Protein AF-A0A920PP48-F1 (afdb_monomer)

Foldseek 3Di:
DDDDDDDDDDDDDDDDDDDDDDDDDDDDDDDDDDDDDDDDDPPDDPPQVPPDDPVPDDPQLSCQQRPDFEEEEEEPCFLPRRDYNPVGYDYAYEYQDALVRCCVVCVVCVVVSVRTDGGPYNADLQDLVSLLVVLVVPHPDYHQPVNLVPDPDSPSNVVSPVVSVVPPD

Structure (mmCIF, N/CA/C/O backbone):
data_AF-A0A920PP48-F1
#
_entry.id   AF-A0A920PP48-F1
#
loop_
_atom_site.group_PDB
_atom_site.id
_atom_site.type_symbol
_atom_site.label_atom_id
_atom_site.label_alt_id
_atom_site.label_comp_id
_atom_site.label_asym_id
_atom_site.label_entity_id
_atom_site.label_seq_id
_atom_site.pdbx_PDB_ins_code
_atom_site.Cartn_x
_atom_site.Cartn_y
_atom_site.Cartn_z
_atom_site.occupancy
_atom_site.B_iso_or_equiv
_atom_site.auth_seq_id
_atom_site.auth_comp_id
_atom_site.auth_asym_id
_atom_site.auth_atom_id
_atom_site.pdbx_PDB_model_num
ATOM 1 N N . MET A 1 1 ? 19.507 49.312 -11.225 1.00 36.16 1 MET A N 1
ATOM 2 C CA . MET A 1 1 ? 20.653 50.125 -10.772 1.00 36.16 1 MET A CA 1
ATOM 3 C C . MET A 1 1 ? 20.218 50.927 -9.558 1.00 36.16 1 MET A C 1
ATOM 5 O O . MET A 1 1 ? 19.275 51.691 -9.667 1.00 36.16 1 MET A O 1
ATOM 9 N N . SER A 1 2 ? 20.889 50.659 -8.438 1.00 32.75 2 SER A N 1
ATOM 10 C CA . SER A 1 2 ? 21.098 51.504 -7.253 1.00 32.75 2 SER A CA 1
ATOM 11 C C . SER A 1 2 ? 19.892 52.064 -6.488 1.00 32.75 2 SER A C 1
ATOM 13 O O . SER A 1 2 ? 19.292 53.076 -6.833 1.00 32.75 2 SER A O 1
ATOM 15 N N . SER A 1 3 ? 19.645 51.399 -5.362 1.00 34.62 3 SER A N 1
ATOM 16 C CA . SER A 1 3 ? 18.905 51.818 -4.175 1.00 34.62 3 SER A CA 1
ATOM 17 C C . SER A 1 3 ? 19.575 52.988 -3.440 1.00 34.62 3 SER A C 1
ATOM 19 O O . SER A 1 3 ? 20.796 53.009 -3.268 1.00 34.62 3 SER A O 1
ATOM 21 N N . ASN A 1 4 ? 18.745 53.927 -2.977 1.00 34.81 4 ASN A N 1
ATOM 22 C CA . ASN A 1 4 ? 19.130 55.090 -2.185 1.00 34.81 4 ASN A CA 1
ATOM 23 C C . ASN A 1 4 ? 19.473 54.729 -0.735 1.00 34.81 4 ASN A C 1
ATOM 25 O O . ASN A 1 4 ? 18.798 53.942 -0.077 1.00 34.81 4 ASN A O 1
ATOM 29 N N . CYS A 1 5 ? 20.538 55.376 -0.276 1.00 28.94 5 CYS A N 1
ATOM 30 C CA . CYS A 1 5 ? 21.119 55.346 1.052 1.00 28.94 5 CYS A CA 1
ATOM 31 C C . CYS A 1 5 ? 20.445 56.407 1.932 1.00 28.94 5 CYS A C 1
ATOM 33 O O . CYS A 1 5 ? 20.374 57.567 1.522 1.00 28.94 5 CYS A O 1
ATOM 35 N N . GLN A 1 6 ? 20.016 56.052 3.147 1.00 34.12 6 GLN A N 1
ATOM 36 C CA . GLN A 1 6 ? 1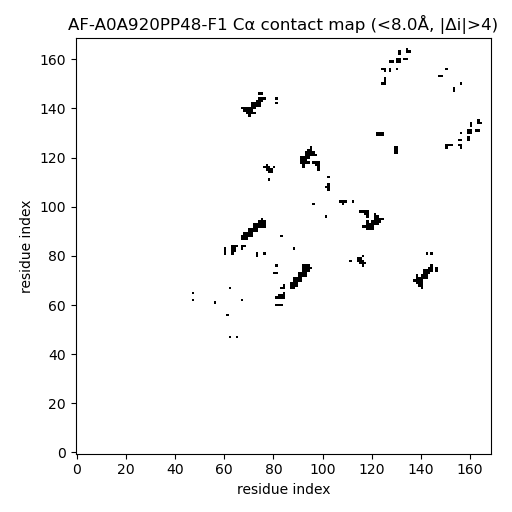9.894 57.047 4.211 1.00 34.12 6 GLN A CA 1
ATOM 37 C C . GLN A 1 6 ? 20.155 56.443 5.594 1.00 34.12 6 GLN A C 1
ATOM 39 O O . GLN A 1 6 ? 19.492 55.515 6.051 1.00 34.12 6 GLN A O 1
ATOM 44 N N . THR A 1 7 ? 21.194 56.996 6.208 1.00 30.75 7 THR A N 1
ATOM 45 C CA . THR A 1 7 ? 21.817 56.674 7.489 1.00 30.75 7 THR A CA 1
ATOM 46 C C . THR A 1 7 ? 21.093 57.367 8.639 1.00 30.75 7 THR A C 1
ATOM 48 O O . THR A 1 7 ? 20.876 58.573 8.552 1.00 30.75 7 THR A O 1
ATOM 51 N N . ILE A 1 8 ? 20.857 56.670 9.756 1.00 33.41 8 ILE A N 1
ATOM 52 C CA . ILE A 1 8 ? 20.802 57.285 11.094 1.00 33.41 8 ILE A CA 1
ATOM 53 C C . ILE A 1 8 ? 21.536 56.363 12.083 1.00 33.41 8 ILE A C 1
ATOM 55 O O . ILE A 1 8 ? 21.175 55.203 12.256 1.00 33.41 8 ILE A O 1
ATOM 59 N N . LEU A 1 9 ? 22.599 56.899 12.691 1.00 32.81 9 LEU A N 1
ATOM 60 C CA . LEU A 1 9 ? 23.356 56.323 13.810 1.00 32.81 9 LEU A CA 1
ATOM 61 C C . LEU A 1 9 ? 22.575 56.495 15.128 1.00 32.81 9 LEU A C 1
ATOM 63 O O . LEU A 1 9 ? 21.792 57.437 15.255 1.00 32.81 9 LEU A O 1
ATOM 67 N N . PRO A 1 10 ? 22.902 55.704 16.163 1.00 37.56 10 PRO A N 1
ATOM 68 C CA . PRO A 1 10 ? 23.557 56.371 17.281 1.00 37.56 10 PRO A CA 1
ATOM 69 C C . PRO A 1 10 ? 24.803 55.646 17.803 1.00 37.56 10 PRO A C 1
ATOM 71 O O . PRO A 1 10 ? 25.132 54.511 17.476 1.00 37.56 10 PRO A O 1
ATOM 74 N N . THR A 1 11 ? 25.526 56.440 18.572 1.00 34.84 11 THR A N 1
ATOM 75 C CA . THR A 1 11 ? 26.927 56.404 18.972 1.00 34.84 11 THR A CA 1
ATOM 76 C C . THR A 1 11 ? 27.228 55.574 20.221 1.00 34.84 11 THR A C 1
ATOM 78 O O . THR A 1 11 ? 26.460 55.612 21.175 1.00 34.84 11 THR A O 1
ATOM 81 N N . GLY A 1 12 ? 28.451 55.026 20.259 1.00 29.97 12 GLY A N 1
ATOM 82 C CA . GLY A 1 12 ? 29.232 54.726 21.474 1.00 29.97 12 GLY A CA 1
ATOM 83 C C . GLY A 1 12 ? 29.001 53.331 22.067 1.00 29.97 12 GLY A C 1
ATOM 84 O O . GLY A 1 12 ? 27.890 52.833 22.065 1.00 29.97 12 GLY A O 1
ATOM 85 N N . SER A 1 13 ? 29.980 52.612 22.612 1.00 32.25 13 SER A N 1
ATOM 86 C CA . SER A 1 13 ? 31.415 52.839 22.800 1.00 32.25 13 SER A CA 1
ATOM 87 C C . SER A 1 13 ? 32.040 51.519 23.284 1.00 32.25 13 SER A C 1
ATOM 89 O O . SER A 1 13 ? 31.447 50.841 24.115 1.00 32.25 13 SER A O 1
ATOM 91 N N . THR A 1 14 ? 33.247 51.211 22.799 1.00 36.38 14 THR A N 1
ATOM 92 C CA . THR A 1 14 ? 34.323 50.438 23.464 1.00 36.38 14 THR A CA 1
ATOM 93 C C . THR A 1 14 ? 33.991 49.090 24.126 1.00 36.38 14 THR A C 1
ATOM 95 O O . THR A 1 14 ? 33.473 49.035 25.236 1.00 36.38 14 THR A O 1
ATOM 98 N N . GLY A 1 15 ? 34.473 47.994 23.531 1.00 31.59 15 GLY A N 1
ATOM 99 C CA . GLY A 1 15 ? 34.574 46.698 24.206 1.00 31.59 15 GLY A CA 1
ATOM 100 C C . GLY A 1 15 ? 35.380 45.693 23.387 1.00 31.59 15 GLY A C 1
ATOM 101 O O . GLY A 1 15 ? 34.970 45.274 22.314 1.00 31.59 15 GLY A O 1
ATOM 102 N N . THR A 1 16 ? 36.566 45.351 23.873 1.00 32.88 16 THR A N 1
ATOM 103 C CA . THR A 1 16 ? 37.573 44.488 23.243 1.00 32.88 16 THR A CA 1
ATOM 104 C C . THR A 1 16 ? 37.088 43.062 22.958 1.00 32.88 16 THR A C 1
ATOM 106 O O . THR A 1 16 ? 36.571 42.388 23.845 1.00 32.88 16 THR A O 1
ATOM 109 N N . HIS A 1 17 ? 37.370 42.568 21.749 1.00 33.03 17 HIS A N 1
ATOM 110 C CA . HIS A 1 17 ? 37.244 41.165 21.346 1.00 33.03 17 HIS A CA 1
ATOM 111 C C . HIS A 1 17 ? 38.059 40.226 22.260 1.00 33.03 17 HIS A C 1
ATOM 113 O O . HIS A 1 17 ? 39.289 40.280 22.272 1.00 33.03 17 HIS A O 1
ATOM 119 N N . ARG A 1 18 ? 37.391 39.286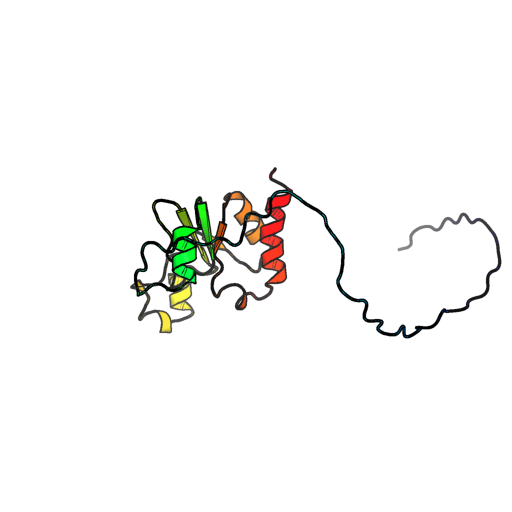 22.938 1.00 31.23 18 ARG A N 1
ATOM 120 C CA . ARG A 1 18 ? 37.971 37.991 23.335 1.00 31.23 18 ARG A CA 1
ATOM 121 C C . ARG A 1 18 ? 36.948 36.886 23.078 1.00 31.23 18 ARG A C 1
ATOM 123 O O . ARG A 1 18 ? 35.832 36.937 23.578 1.00 31.23 18 ARG A O 1
ATOM 130 N N . ARG A 1 19 ? 37.338 35.903 22.263 1.00 34.12 19 ARG A N 1
ATOM 131 C CA . ARG A 1 19 ? 36.620 34.633 22.074 1.00 34.12 19 ARG A CA 1
ATOM 132 C C . ARG A 1 19 ? 36.690 33.827 23.380 1.00 34.12 19 ARG A C 1
ATOM 134 O O . ARG A 1 19 ? 37.788 33.770 23.937 1.00 34.12 19 ARG A O 1
ATOM 141 N N . PRO A 1 20 ? 35.630 33.138 23.832 1.00 34.09 20 PRO A N 1
ATOM 142 C CA . PRO A 1 20 ? 35.793 32.040 24.767 1.00 34.09 20 PRO A CA 1
ATOM 143 C C . PRO A 1 20 ? 35.970 30.729 24.003 1.00 34.09 20 PRO A C 1
ATOM 145 O O . PRO A 1 20 ? 35.273 30.434 23.032 1.00 34.09 20 PRO A O 1
ATOM 148 N N . ALA A 1 21 ? 36.976 29.994 24.455 1.00 31.47 21 ALA A N 1
ATOM 149 C CA . ALA A 1 21 ? 37.384 28.694 23.984 1.00 31.47 21 ALA A CA 1
ATOM 150 C C . ALA A 1 21 ? 36.416 27.592 24.434 1.00 31.47 21 ALA A C 1
ATOM 152 O O . ALA A 1 21 ? 35.734 27.704 25.449 1.00 31.47 21 ALA A O 1
ATOM 153 N N . CYS A 1 22 ? 36.430 26.520 23.651 1.00 28.72 22 CYS A N 1
ATOM 154 C CA . CYS A 1 22 ? 35.870 25.216 23.954 1.00 28.72 22 CYS A CA 1
ATOM 155 C C . CYS A 1 22 ? 36.514 24.657 25.235 1.00 28.72 22 CYS A C 1
ATOM 157 O O . CYS A 1 22 ? 37.739 24.537 25.297 1.00 28.72 22 CYS A O 1
ATOM 159 N N . THR A 1 23 ? 35.706 24.307 26.235 1.00 33.72 23 THR A N 1
ATOM 160 C CA . THR A 1 23 ? 36.153 23.565 27.419 1.00 33.72 23 THR A CA 1
ATOM 161 C C . THR A 1 23 ? 35.410 22.241 27.503 1.00 33.72 23 THR A C 1
ATOM 163 O O . THR A 1 23 ? 34.191 22.185 27.632 1.00 33.72 23 THR A O 1
ATOM 166 N N . SER A 1 24 ? 36.200 21.173 27.429 1.00 36.16 24 SER A N 1
ATOM 167 C CA . SER A 1 24 ? 35.864 19.801 27.785 1.00 36.16 24 SER A CA 1
ATOM 168 C C . SER A 1 24 ? 35.331 19.725 29.220 1.00 36.16 24 SER A C 1
ATOM 170 O O . SER A 1 24 ? 36.046 20.084 30.157 1.00 36.16 24 SER A O 1
ATOM 172 N N . GLY A 1 25 ? 34.099 19.242 29.383 1.00 29.23 25 GLY A N 1
ATOM 173 C CA . GLY A 1 25 ? 33.476 18.943 30.671 1.00 29.23 25 GLY A CA 1
ATOM 174 C C . GLY A 1 25 ? 33.267 17.440 30.819 1.00 29.23 25 GLY A C 1
ATOM 175 O O . GLY A 1 25 ? 32.715 16.797 29.931 1.00 29.23 25 GLY A O 1
ATOM 176 N N . LEU A 1 26 ? 33.787 16.906 31.917 1.00 31.38 26 LEU A N 1
ATOM 177 C CA . LEU A 1 26 ? 33.872 15.497 32.281 1.00 31.38 26 LEU A CA 1
ATOM 178 C C . LEU A 1 26 ? 32.495 14.866 32.532 1.00 31.38 26 LEU A C 1
ATOM 180 O O . LEU A 1 26 ? 31.548 15.525 32.951 1.00 31.38 26 LEU A O 1
ATOM 184 N N . ILE A 1 27 ? 32.430 13.561 32.282 1.00 31.50 27 ILE A N 1
ATOM 185 C CA . ILE A 1 27 ? 31.286 12.687 32.529 1.00 31.50 27 ILE A CA 1
ATOM 186 C C . ILE A 1 27 ? 31.237 12.405 34.037 1.00 31.50 27 ILE A C 1
ATOM 188 O O . ILE A 1 27 ? 32.109 11.708 34.550 1.00 31.50 27 ILE A O 1
ATOM 192 N N . GLU A 1 28 ? 30.226 12.918 34.739 1.00 31.27 28 GLU A N 1
ATOM 193 C CA . GLU A 1 28 ? 29.871 12.450 36.082 1.00 31.27 28 GLU A CA 1
ATOM 194 C C . GLU A 1 28 ? 28.604 11.594 36.012 1.00 31.27 28 GLU A C 1
ATOM 196 O O . GLU A 1 28 ? 27.526 12.028 35.606 1.00 31.27 28 GLU A O 1
ATOM 201 N N . THR A 1 29 ? 28.771 10.330 36.387 1.00 36.12 29 THR A N 1
ATOM 202 C CA . THR A 1 29 ? 27.716 9.338 36.562 1.00 36.12 29 THR A CA 1
ATOM 203 C C . THR A 1 29 ? 26.990 9.598 37.879 1.00 36.12 29 THR A C 1
ATOM 205 O O . THR A 1 29 ? 27.543 9.311 38.942 1.00 36.12 29 THR A O 1
ATOM 208 N N . THR A 1 30 ? 25.746 10.074 37.824 1.00 31.19 30 THR A N 1
ATOM 209 C CA . THR A 1 30 ? 24.902 10.193 39.021 1.00 31.19 30 THR A CA 1
ATOM 210 C C . THR A 1 30 ? 23.758 9.190 38.975 1.00 31.19 30 THR A C 1
ATOM 212 O O . THR A 1 30 ? 22.961 9.136 38.041 1.00 31.19 30 THR A O 1
ATOM 215 N N . SER A 1 31 ? 23.755 8.371 40.022 1.00 28.36 31 SER A N 1
ATOM 216 C CA . SER A 1 31 ? 22.854 7.277 40.359 1.00 28.36 31 SER A CA 1
ATOM 217 C C . SER A 1 31 ? 21.365 7.623 40.222 1.00 28.36 31 SER A C 1
ATOM 219 O O . SER A 1 31 ? 20.885 8.629 40.743 1.00 28.36 31 SER A O 1
ATOM 221 N N . LEU A 1 32 ? 20.635 6.729 39.552 1.00 40.06 32 LEU A N 1
ATOM 222 C CA . LEU A 1 32 ? 19.181 6.715 39.411 1.00 40.06 32 LEU A CA 1
ATOM 223 C C . LEU A 1 32 ? 18.512 6.396 40.751 1.00 40.06 32 LEU A C 1
ATOM 225 O O . LEU A 1 32 ? 18.316 5.221 41.026 1.00 40.06 32 LEU A O 1
ATOM 229 N N . HIS A 1 33 ? 18.115 7.384 41.553 1.00 32.84 33 HIS A N 1
ATOM 230 C CA . HIS A 1 33 ? 17.055 7.227 42.562 1.00 32.84 33 HIS A CA 1
ATOM 231 C C . HIS A 1 33 ? 16.273 8.546 42.701 1.00 32.84 33 HIS A C 1
ATOM 233 O O . HIS A 1 33 ? 16.858 9.599 42.931 1.00 32.84 33 HIS A O 1
ATOM 239 N N . ASN A 1 34 ? 14.942 8.439 42.630 1.00 35.19 34 ASN A N 1
ATOM 240 C CA . ASN A 1 34 ? 13.919 9.454 42.928 1.00 35.19 34 ASN A CA 1
ATOM 241 C C . ASN A 1 34 ? 13.611 10.531 41.877 1.00 35.19 34 ASN A C 1
ATOM 243 O O . ASN A 1 34 ? 13.893 11.708 42.070 1.00 35.19 34 ASN A O 1
ATOM 247 N N . LEU A 1 35 ? 12.795 10.153 40.891 1.00 34.91 35 LEU A N 1
ATOM 248 C CA . LEU A 1 35 ? 11.667 10.994 40.484 1.00 34.91 35 LEU A CA 1
ATOM 249 C C . LEU A 1 35 ? 10.391 10.157 40.592 1.00 34.91 35 LEU A C 1
ATOM 251 O O . LEU A 1 35 ? 10.114 9.281 39.778 1.00 34.91 35 LEU A O 1
ATOM 255 N N . ARG A 1 36 ? 9.650 10.393 41.677 1.00 33.72 36 ARG A N 1
ATOM 256 C CA . ARG A 1 36 ? 8.300 9.880 41.886 1.00 33.72 36 ARG A CA 1
ATOM 257 C C . ARG A 1 36 ? 7.344 10.964 41.399 1.00 33.72 36 ARG A C 1
ATOM 259 O O . ARG A 1 36 ? 7.223 12.009 42.033 1.00 33.72 36 ARG A O 1
ATOM 266 N N . SER A 1 37 ? 6.676 10.701 40.286 1.00 35.50 37 SER A N 1
ATOM 267 C CA . SER A 1 37 ? 5.510 11.450 39.822 1.00 35.50 37 SER A CA 1
ATOM 268 C C . SER A 1 37 ? 4.488 10.420 39.349 1.00 35.50 37 SER A C 1
ATOM 270 O O . SER A 1 37 ? 4.779 9.602 38.484 1.00 35.50 37 SER A O 1
ATOM 272 N N . THR A 1 38 ? 3.317 10.416 39.967 1.00 35.22 38 THR A N 1
ATOM 273 C CA . THR A 1 38 ? 2.123 9.652 39.570 1.00 35.22 38 THR A CA 1
ATOM 274 C C . THR A 1 38 ? 0.944 10.627 39.558 1.00 35.22 38 THR A C 1
ATOM 276 O O . THR A 1 38 ? 1.030 11.599 40.317 1.00 35.22 38 THR A O 1
ATOM 279 N N . PRO A 1 39 ? -0.201 10.333 38.915 1.00 48.84 39 PRO A N 1
ATOM 280 C CA . PRO A 1 39 ? -0.504 9.304 37.909 1.00 48.84 39 PRO A CA 1
ATOM 281 C C . PRO A 1 39 ? -1.249 9.885 36.676 1.00 48.84 39 PRO A C 1
ATOM 283 O O . PRO A 1 39 ? -1.547 11.071 36.630 1.00 48.84 39 PRO A O 1
ATOM 286 N N . ASP A 1 40 ? -1.550 9.007 35.715 1.00 34.50 40 ASP A N 1
ATOM 287 C CA . ASP A 1 40 ? -2.637 9.066 34.716 1.00 34.50 40 ASP A CA 1
ATOM 288 C C . ASP A 1 40 ? -2.218 9.102 33.236 1.00 34.50 40 ASP A C 1
ATOM 290 O O . ASP A 1 40 ? -1.679 10.071 32.708 1.00 34.50 40 ASP A O 1
ATOM 294 N N . SER A 1 41 ? -2.601 8.010 32.556 1.00 41.16 41 SER A N 1
ATOM 295 C CA . SER A 1 41 ? -2.797 7.842 31.106 1.00 41.16 41 SER A CA 1
ATOM 296 C C . SER A 1 41 ? -1.596 7.566 30.188 1.00 41.16 41 SER A C 1
ATOM 298 O O . SER A 1 41 ? -1.550 8.030 29.058 1.00 41.16 41 SER A O 1
ATOM 300 N N . CYS A 1 42 ? -0.700 6.660 30.584 1.00 30.53 42 CYS A N 1
ATOM 301 C CA . CYS A 1 42 ? -0.127 5.734 29.596 1.00 30.53 42 CYS A CA 1
ATOM 302 C C . CYS A 1 42 ? -0.883 4.411 29.735 1.00 30.53 42 CYS A C 1
ATOM 304 O O . CYS A 1 42 ? -0.622 3.693 30.707 1.00 30.53 42 CYS A O 1
ATOM 306 N N . PRO A 1 43 ? -1.835 4.063 28.848 1.00 40.19 43 PRO A N 1
ATOM 307 C CA . PRO A 1 43 ? -2.392 2.728 28.873 1.00 40.19 43 PRO A CA 1
ATOM 308 C C . PRO A 1 43 ? -1.262 1.778 28.478 1.00 40.19 43 PRO A C 1
ATOM 310 O O . PRO A 1 43 ? -0.788 1.749 27.348 1.00 40.19 43 PRO A O 1
ATOM 313 N N . HIS A 1 44 ? -0.754 1.116 29.510 1.00 41.03 44 HIS A N 1
ATOM 314 C CA . HIS A 1 44 ? -0.174 -0.211 29.535 1.00 41.03 44 HIS A CA 1
ATOM 315 C C . HIS A 1 44 ? 0.045 -0.857 28.168 1.00 41.03 44 HIS A C 1
ATOM 317 O O . HIS A 1 44 ? -0.917 -1.118 27.454 1.00 41.03 44 HIS A O 1
ATOM 323 N N . LEU A 1 45 ? 1.314 -1.194 27.901 1.00 43.91 45 LEU A N 1
ATOM 324 C CA . LEU A 1 45 ? 1.762 -2.367 27.149 1.00 43.91 45 LEU A CA 1
ATOM 325 C C . LEU A 1 45 ? 0.570 -3.210 26.671 1.00 43.91 45 LEU A C 1
ATOM 327 O O . LEU A 1 45 ? 0.052 -4.025 27.440 1.00 43.91 45 LEU A O 1
ATOM 331 N N . PHE A 1 46 ? 0.091 -2.931 25.455 1.00 44.31 46 PHE A N 1
ATOM 332 C CA . PHE A 1 46 ? -1.058 -3.608 24.868 1.00 44.31 46 PHE A CA 1
ATOM 333 C C . PHE A 1 46 ? -0.735 -5.104 24.852 1.00 44.31 46 PHE A C 1
ATOM 335 O O . PHE A 1 46 ? 0.004 -5.596 24.000 1.00 44.31 46 PHE A O 1
ATOM 342 N N . LYS A 1 47 ? -1.253 -5.849 25.832 1.00 42.81 47 LYS A N 1
ATOM 343 C CA . LYS A 1 47 ? -1.404 -7.291 25.695 1.00 42.81 47 LYS A CA 1
ATOM 344 C C . LYS A 1 47 ? -2.514 -7.448 24.680 1.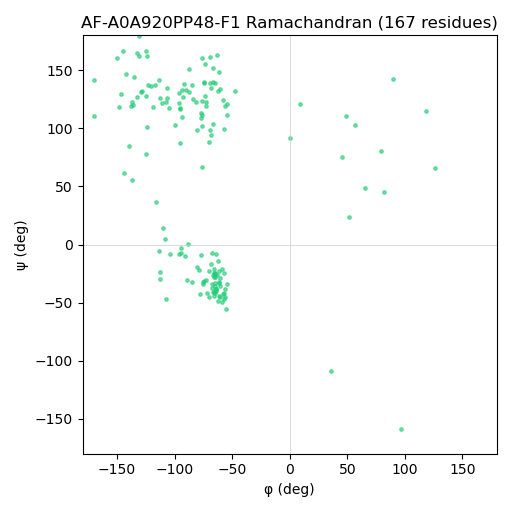00 42.81 47 LYS A C 1
ATOM 346 O O . LYS A 1 47 ? -3.675 -7.486 25.066 1.00 42.81 47 LYS A O 1
ATOM 351 N N . VAL A 1 48 ? -2.152 -7.472 23.400 1.00 48.47 48 VAL A N 1
ATOM 352 C CA . VAL A 1 48 ? -3.053 -7.947 22.355 1.00 48.47 48 VAL A CA 1
ATOM 353 C C . VAL A 1 48 ? -3.469 -9.345 22.808 1.00 48.47 48 VAL A C 1
ATOM 355 O O . VAL A 1 48 ? -2.597 -10.211 22.946 1.00 48.47 48 VAL A O 1
ATOM 358 N N . PRO A 1 49 ? -4.740 -9.567 23.184 1.00 42.56 49 PRO A N 1
ATOM 359 C CA . PRO A 1 49 ? -5.191 -10.897 23.522 1.00 42.56 49 PRO A CA 1
ATOM 360 C C . PRO A 1 49 ? -5.180 -11.664 22.206 1.00 42.56 49 PRO A C 1
ATOM 362 O O . PRO A 1 49 ? -6.076 -11.518 21.383 1.00 42.56 49 PRO A O 1
ATOM 365 N N . ILE A 1 50 ? -4.116 -12.431 21.973 1.00 49.91 50 ILE A N 1
ATOM 366 C CA . ILE A 1 50 ? -3.993 -13.289 20.795 1.00 49.91 50 ILE A CA 1
ATOM 367 C C . ILE A 1 50 ? -4.881 -14.515 21.045 1.00 49.91 50 ILE A C 1
ATOM 369 O O . ILE A 1 50 ? -4.411 -15.616 21.315 1.00 49.91 50 ILE A O 1
ATOM 373 N N . THR A 1 51 ? -6.194 -14.303 21.097 1.00 46.84 51 THR A N 1
ATOM 374 C CA . THR A 1 51 ? -7.192 -15.364 21.234 1.00 46.84 51 THR A CA 1
ATOM 375 C C . THR A 1 51 ? -7.671 -15.719 19.837 1.00 46.84 51 THR A C 1
ATOM 377 O O . THR A 1 51 ? -8.626 -15.132 19.339 1.00 46.84 51 THR A O 1
ATOM 380 N N . GLY A 1 52 ? -6.953 -16.644 19.201 1.00 49.34 52 GLY A N 1
ATOM 381 C CA . GLY A 1 52 ? -7.191 -17.065 17.819 1.00 49.34 52 GLY A CA 1
ATOM 382 C C . GLY A 1 52 ? -5.918 -16.953 16.993 1.00 49.34 52 GLY A C 1
ATOM 383 O O . GLY A 1 52 ? -5.815 -16.095 16.128 1.00 49.34 52 GLY A O 1
ATOM 384 N N . TYR A 1 53 ? -4.917 -17.771 17.324 1.00 47.81 53 TYR A N 1
ATOM 385 C CA . TYR A 1 53 ? -3.717 -17.910 16.506 1.00 47.81 53 TYR A CA 1
ATOM 386 C C . TYR A 1 53 ? -4.088 -18.765 15.294 1.00 47.81 53 TYR A C 1
ATOM 388 O O . TYR A 1 53 ? -4.231 -19.981 15.428 1.00 47.81 53 TYR A O 1
ATOM 396 N N . ASP A 1 54 ? -4.296 -18.131 14.145 1.00 54.53 54 ASP A N 1
ATOM 397 C CA . ASP A 1 54 ? -4.105 -18.830 12.881 1.00 54.53 54 ASP A CA 1
ATOM 398 C C . ASP A 1 54 ? -2.590 -18.981 12.708 1.00 54.53 54 ASP A C 1
ATOM 400 O O . ASP A 1 54 ? -1.860 -17.987 12.763 1.00 54.53 54 ASP A O 1
ATOM 404 N N . SER A 1 55 ? -2.094 -20.217 12.623 1.00 61.66 55 SER A N 1
ATOM 405 C CA . SER A 1 55 ? -0.655 -20.522 12.696 1.00 61.66 55 SER A CA 1
ATOM 406 C C . SER A 1 55 ? 0.170 -19.949 11.550 1.00 61.66 55 SER A C 1
ATOM 408 O O . SER A 1 55 ? 1.400 -19.998 11.593 1.00 61.66 55 SER A O 1
ATOM 410 N N . ASP A 1 56 ? -0.514 -19.403 10.554 1.00 74.81 56 ASP A N 1
ATOM 411 C CA . ASP A 1 56 ? 0.050 -19.020 9.274 1.00 74.81 56 ASP A CA 1
ATOM 412 C C . ASP A 1 56 ? 0.247 -17.498 9.159 1.00 74.81 56 ASP A C 1
ATOM 414 O O . ASP A 1 56 ? 0.897 -17.036 8.223 1.00 74.81 56 ASP A O 1
ATOM 418 N N . LEU A 1 57 ? -0.249 -16.712 10.126 1.00 81.69 57 LEU A N 1
ATOM 419 C CA . LEU A 1 57 ? -0.111 -15.255 10.134 1.00 81.69 57 LEU A CA 1
ATOM 420 C C . LEU A 1 57 ? 1.132 -14.787 10.897 1.00 81.69 57 LEU A C 1
ATOM 422 O O . LEU A 1 57 ? 1.451 -15.222 12.007 1.00 81.69 57 LEU A O 1
ATOM 426 N N . THR A 1 58 ? 1.814 -13.803 10.324 1.00 89.81 58 THR A N 1
ATOM 427 C CA . THR A 1 58 ? 2.903 -13.086 10.982 1.00 89.81 58 THR A CA 1
ATOM 428 C C . THR A 1 58 ? 2.377 -12.206 12.121 1.00 89.81 58 THR A C 1
ATOM 430 O O . THR A 1 58 ? 1.206 -11.815 12.172 1.00 89.81 58 THR A O 1
ATOM 433 N N . LEU A 1 59 ? 3.273 -11.808 13.033 1.00 91.25 59 LEU A N 1
ATOM 434 C CA . LEU A 1 59 ? 2.946 -10.837 14.085 1.00 91.25 59 LEU A CA 1
ATOM 435 C C . LEU A 1 59 ? 2.407 -9.522 13.496 1.00 91.25 59 LEU A C 1
ATOM 437 O O . LEU A 1 59 ? 1.488 -8.932 14.054 1.00 91.25 59 LEU A O 1
ATOM 441 N N . LYS A 1 60 ? 2.965 -9.081 12.362 1.00 91.94 60 LYS A N 1
ATOM 442 C CA . LYS A 1 60 ? 2.537 -7.863 11.665 1.00 91.94 60 LYS A CA 1
ATOM 443 C C . LYS A 1 60 ? 1.085 -7.972 11.201 1.00 91.94 60 LYS A C 1
ATOM 445 O O . LYS A 1 60 ? 0.303 -7.068 11.460 1.00 91.94 60 LYS A O 1
ATOM 450 N N . GLU A 1 61 ? 0.728 -9.073 10.551 1.00 93.56 61 GLU A N 1
ATOM 451 C CA . GLU A 1 61 ? -0.632 -9.306 10.047 1.00 93.56 61 GLU A CA 1
ATOM 452 C C . GLU A 1 61 ? -1.629 -9.465 11.192 1.00 93.56 61 GLU A C 1
ATOM 454 O O . GLU A 1 61 ? -2.702 -8.873 11.165 1.00 93.56 61 GLU A O 1
ATOM 459 N N . THR A 1 62 ? -1.235 -10.174 12.253 1.00 93.50 62 THR A N 1
ATOM 460 C CA . THR A 1 62 ? -2.050 -10.300 13.468 1.00 93.50 62 THR A CA 1
ATOM 461 C C . THR A 1 62 ? -2.373 -8.923 14.052 1.00 93.50 62 THR A C 1
ATOM 463 O O . THR A 1 62 ? -3.529 -8.640 14.359 1.00 93.50 62 THR A O 1
ATOM 466 N N . LEU A 1 63 ? -1.367 -8.048 14.167 1.00 93.81 63 LEU A N 1
ATOM 467 C CA . LEU A 1 63 ? -1.552 -6.680 14.653 1.00 93.81 63 LEU A CA 1
ATOM 468 C C . LEU A 1 63 ? -2.423 -5.850 13.711 1.00 93.81 63 LEU A C 1
ATOM 470 O O . LEU A 1 63 ? -3.286 -5.120 14.188 1.00 93.81 63 LEU A O 1
ATOM 474 N N . ALA A 1 64 ? -2.223 -5.968 12.400 1.00 94.12 64 ALA A N 1
ATOM 475 C CA . ALA A 1 64 ? -3.024 -5.258 11.411 1.00 94.12 64 ALA A CA 1
ATOM 476 C C . ALA A 1 64 ? -4.512 -5.615 11.541 1.00 94.12 64 ALA A C 1
ATOM 478 O O . ALA A 1 64 ? -5.352 -4.733 11.685 1.00 94.12 64 ALA A O 1
ATOM 479 N N . ILE A 1 65 ? -4.820 -6.912 11.602 1.00 94.75 65 ILE A N 1
ATOM 480 C CA . ILE A 1 65 ? -6.183 -7.438 11.745 1.00 94.75 65 ILE A CA 1
ATOM 481 C C . ILE A 1 65 ? -6.817 -7.027 13.081 1.00 94.75 65 ILE A C 1
ATOM 483 O O . ILE A 1 65 ? -8.019 -6.759 13.137 1.00 94.75 65 ILE A O 1
ATOM 487 N N . SER A 1 66 ? -6.043 -6.996 14.172 1.00 93.81 66 SER A N 1
ATOM 488 C CA . SER A 1 66 ? -6.593 -6.710 15.501 1.00 93.81 66 SER A CA 1
ATOM 489 C C . SER A 1 66 ? -6.710 -5.222 15.825 1.00 93.81 66 SER A C 1
ATOM 491 O O . SER A 1 66 ? -7.602 -4.857 16.592 1.00 93.81 66 SER A O 1
ATOM 493 N N . CYS A 1 67 ? -5.798 -4.396 15.304 1.00 94.62 67 CYS A N 1
ATOM 494 C CA . CYS A 1 67 ? -5.594 -3.021 15.763 1.00 94.62 67 CYS A CA 1
ATOM 495 C C . CYS A 1 67 ? -5.976 -1.945 14.743 1.00 94.62 67 CYS A C 1
ATOM 497 O O . CYS A 1 67 ? -6.191 -0.812 15.163 1.00 94.62 67 CYS A O 1
ATOM 499 N N . LEU A 1 68 ? -6.001 -2.245 13.440 1.00 96.38 68 LEU A N 1
ATOM 500 C CA . LEU A 1 68 ? -6.393 -1.256 12.435 1.00 96.38 68 LEU A CA 1
ATOM 501 C C . LEU A 1 68 ? -7.916 -1.221 12.316 1.00 96.38 68 LEU A C 1
ATOM 503 O O . LEU A 1 68 ? -8.557 -2.249 12.096 1.00 96.38 68 LEU A O 1
ATOM 507 N N . GLU A 1 69 ? -8.480 -0.029 12.473 1.00 96.75 69 GLU A N 1
ATOM 508 C CA . GLU A 1 69 ? -9.916 0.240 12.421 1.00 96.75 69 GLU A CA 1
ATOM 509 C C . GLU A 1 69 ? -10.135 1.588 11.717 1.00 96.75 69 GLU A C 1
ATOM 511 O O . GLU A 1 69 ? -9.305 2.489 11.846 1.00 96.75 69 GLU A O 1
ATOM 516 N N . GLY A 1 70 ? -11.236 1.722 10.974 1.00 96.19 70 GLY A N 1
ATOM 517 C CA . GLY A 1 70 ? -11.578 2.937 10.227 1.00 96.19 70 GLY A CA 1
ATOM 518 C C . GLY A 1 70 ? -11.183 2.912 8.746 1.00 96.19 70 GLY A C 1
ATOM 519 O O . GLY A 1 70 ? -11.031 1.853 8.132 1.00 96.19 70 GLY A O 1
ATOM 520 N N . HIS A 1 71 ? -11.057 4.093 8.150 1.00 95.56 71 HIS A N 1
ATOM 521 C CA . HIS A 1 71 ? -10.711 4.287 6.746 1.00 95.56 71 HIS A CA 1
ATOM 522 C C . HIS A 1 71 ? -9.207 4.517 6.594 1.00 95.56 71 HIS A C 1
ATOM 524 O O . HIS A 1 71 ? -8.668 5.492 7.107 1.00 95.56 71 HIS A O 1
ATOM 530 N N . GLY A 1 72 ? -8.511 3.628 5.891 1.00 95.75 72 GLY A N 1
ATOM 531 C CA . GLY A 1 72 ? -7.065 3.712 5.725 1.00 95.75 72 GLY A CA 1
ATOM 532 C C . GLY A 1 72 ? -6.613 3.708 4.277 1.00 95.75 72 GLY A C 1
ATOM 533 O O . GLY A 1 72 ? -7.356 3.349 3.364 1.00 95.75 72 GLY A O 1
ATOM 534 N N . VAL A 1 73 ? -5.347 4.066 4.089 1.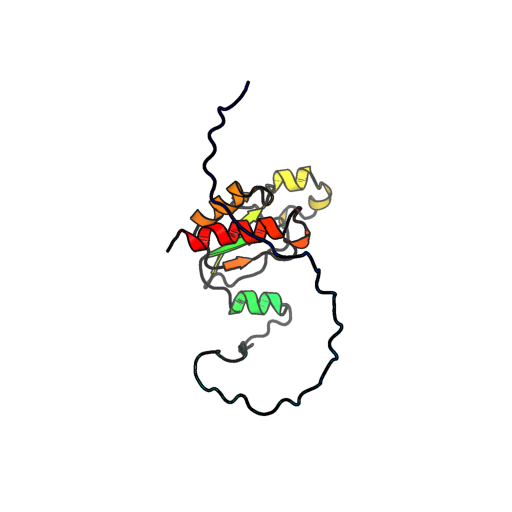00 95.69 73 VAL A N 1
ATOM 535 C CA . VAL A 1 73 ? -4.651 3.956 2.805 1.00 95.69 73 VAL A CA 1
ATOM 536 C C . VAL A 1 73 ? -3.432 3.053 2.942 1.00 95.69 73 VAL A C 1
ATOM 538 O O . VAL A 1 73 ? -2.676 3.162 3.911 1.00 95.69 73 VAL A O 1
ATOM 541 N N . GLU A 1 74 ? -3.229 2.163 1.974 1.00 96.69 74 GLU A N 1
ATOM 542 C CA . GLU A 1 74 ? -1.988 1.402 1.831 1.00 96.69 74 GLU A CA 1
ATOM 543 C C . GLU A 1 74 ? -1.188 1.915 0.631 1.00 96.69 74 GLU A C 1
ATOM 545 O O . GLU A 1 74 ? -1.678 1.944 -0.500 1.00 96.69 74 GLU A O 1
ATOM 550 N N . PHE A 1 75 ? 0.055 2.324 0.897 1.00 95.62 75 PHE A N 1
ATOM 551 C CA . PHE A 1 75 ? 0.997 2.785 -0.114 1.00 95.62 75 PHE A CA 1
ATOM 552 C C . PHE A 1 75 ? 1.870 1.642 -0.623 1.00 95.62 75 PHE A C 1
ATOM 554 O O . PHE A 1 75 ? 2.533 0.966 0.165 1.00 95.62 75 PHE A O 1
ATOM 561 N N . GLY A 1 76 ? 1.908 1.477 -1.945 1.00 94.06 76 GLY A N 1
ATOM 562 C CA . GLY A 1 76 ? 2.726 0.473 -2.625 1.00 94.06 76 GLY A CA 1
ATOM 563 C C . GLY A 1 76 ? 2.340 -0.985 -2.330 1.00 94.06 76 GLY A C 1
ATOM 564 O O . GLY A 1 76 ? 3.232 -1.772 -2.014 1.00 94.06 76 GLY A O 1
ATOM 565 N N . PRO A 1 77 ? 1.053 -1.383 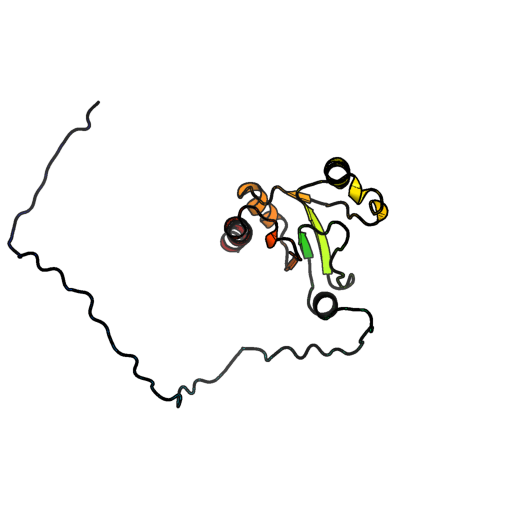-2.418 1.00 93.62 77 PRO A N 1
ATOM 566 C CA . PRO A 1 77 ? 0.628 -2.752 -2.100 1.00 93.62 77 PRO A CA 1
ATOM 567 C C . PRO A 1 77 ? 1.190 -3.810 -3.068 1.00 93.62 77 PRO A C 1
ATOM 569 O O . PRO A 1 77 ? 1.362 -4.970 -2.683 1.00 93.62 77 PRO A O 1
ATOM 572 N N . LEU A 1 78 ? 1.460 -3.421 -4.323 1.00 93.69 78 LEU A N 1
ATOM 573 C CA . LEU A 1 78 ? 1.879 -4.276 -5.438 1.00 93.69 78 LEU A CA 1
ATOM 574 C C . LEU A 1 78 ? 1.214 -5.665 -5.401 1.00 93.69 78 LEU A C 1
ATOM 576 O O . LEU A 1 78 ? 0.025 -5.780 -5.671 1.00 93.69 78 LEU A O 1
ATOM 580 N N . ASN A 1 79 ? 1.960 -6.724 -5.082 1.00 93.62 79 ASN A N 1
ATOM 581 C CA . ASN A 1 79 ? 1.482 -8.106 -5.075 1.00 93.62 79 ASN A CA 1
ATOM 582 C C . ASN A 1 79 ? 1.315 -8.700 -3.667 1.00 93.62 79 ASN A C 1
ATOM 584 O O . ASN A 1 79 ? 1.075 -9.903 -3.552 1.00 93.62 79 ASN A O 1
ATOM 588 N N . ASN A 1 80 ? 1.523 -7.909 -2.612 1.00 92.69 80 ASN A N 1
ATOM 589 C CA . ASN A 1 80 ? 1.492 -8.380 -1.229 1.00 92.69 80 ASN A CA 1
ATOM 590 C C . ASN A 1 80 ? 0.891 -7.322 -0.278 1.00 92.69 80 ASN A C 1
ATOM 592 O O . ASN A 1 80 ? 1.598 -6.853 0.624 1.00 92.69 80 ASN A O 1
ATOM 596 N N . PRO A 1 81 ? -0.387 -6.937 -0.478 1.00 95.00 81 PRO A N 1
ATOM 597 C CA . PRO A 1 81 ? -1.082 -6.010 0.412 1.00 95.00 81 PRO A CA 1
ATOM 598 C C . PRO A 1 81 ? -1.184 -6.585 1.828 1.00 95.00 81 PRO A C 1
ATOM 600 O O . PRO A 1 81 ? -1.285 -7.802 2.015 1.00 95.00 81 PRO A O 1
ATOM 603 N N . LEU A 1 82 ? -1.176 -5.718 2.839 1.00 95.19 82 LEU A N 1
ATOM 604 C CA . LEU A 1 82 ? -1.327 -6.151 4.222 1.00 95.19 82 LEU A CA 1
ATOM 605 C C . LEU A 1 82 ? -2.782 -6.573 4.486 1.00 95.19 82 LEU A C 1
ATOM 607 O O . LEU A 1 82 ? -3.686 -5.747 4.345 1.00 95.19 82 LEU A O 1
ATOM 611 N N . PRO A 1 83 ? -3.044 -7.816 4.926 1.00 94.31 83 PRO A N 1
ATOM 612 C CA . PRO A 1 83 ? -4.388 -8.206 5.314 1.00 94.31 83 PRO A CA 1
ATOM 613 C C . PRO A 1 83 ? -4.871 -7.373 6.506 1.00 94.31 83 PRO A C 1
ATOM 615 O O . PRO A 1 83 ? -4.182 -7.234 7.520 1.00 94.31 83 PRO A O 1
ATOM 618 N N . VAL A 1 84 ? -6.090 -6.854 6.383 1.00 94.94 84 VAL A N 1
ATOM 619 C CA . VAL A 1 84 ? -6.814 -6.133 7.436 1.00 94.94 84 VAL A CA 1
ATOM 620 C C . VAL A 1 84 ? -8.162 -6.798 7.684 1.00 94.94 84 VAL A C 1
ATOM 622 O O . VAL A 1 84 ? -8.646 -7.570 6.856 1.00 94.94 84 VAL A O 1
ATOM 625 N N . ASN A 1 85 ? -8.783 -6.511 8.827 1.00 95.62 85 ASN A N 1
ATOM 626 C CA . ASN A 1 85 ? -10.120 -7.015 9.116 1.00 95.62 85 ASN A CA 1
ATOM 627 C C . ASN A 1 85 ? -11.179 -6.203 8.337 1.00 95.62 85 ASN A C 1
ATOM 629 O O . ASN A 1 85 ? -11.390 -5.037 8.678 1.00 95.62 85 ASN A O 1
ATOM 633 N N . PRO A 1 86 ? -11.891 -6.799 7.360 1.00 94.31 86 PRO A N 1
ATOM 634 C CA . PRO A 1 86 ? -12.851 -6.074 6.525 1.00 94.31 86 PRO A CA 1
ATOM 635 C C . PRO A 1 86 ? -14.102 -5.606 7.283 1.00 94.31 86 PRO A C 1
ATOM 637 O O . PRO A 1 86 ? -14.828 -4.750 6.790 1.00 94.31 86 PRO A O 1
ATOM 640 N N . GLU A 1 87 ? -14.380 -6.148 8.474 1.00 96.12 87 GLU A N 1
ATOM 641 C CA . GLU A 1 87 ? -15.491 -5.688 9.319 1.00 96.12 87 GLU A CA 1
ATOM 642 C C . GLU A 1 87 ? -15.142 -4.421 10.111 1.00 96.12 87 GLU A C 1
ATOM 644 O O . GLU A 1 87 ? -16.036 -3.732 10.601 1.00 96.12 87 GLU A O 1
ATOM 649 N N . LYS A 1 88 ? -13.846 -4.124 10.264 1.00 95.88 88 LYS A N 1
ATOM 650 C CA . LYS A 1 88 ? -13.342 -3.016 11.086 1.00 95.88 88 LYS A CA 1
ATOM 651 C C . LYS A 1 88 ? -12.685 -1.910 10.277 1.00 95.88 88 LYS A C 1
ATOM 653 O O . LYS A 1 88 ? -12.675 -0.766 10.726 1.00 95.88 88 LYS A O 1
ATOM 658 N N . ALA A 1 89 ? -12.101 -2.257 9.136 1.00 97.00 89 ALA A N 1
ATOM 659 C CA . ALA A 1 89 ? -11.297 -1.353 8.340 1.00 97.00 89 ALA A CA 1
ATOM 660 C C . ALA A 1 89 ? -11.638 -1.447 6.852 1.00 97.00 89 ALA A C 1
ATOM 662 O O . ALA A 1 89 ? -11.882 -2.527 6.315 1.00 97.00 89 ALA A O 1
ATOM 663 N N . THR A 1 90 ? -11.587 -0.301 6.182 1.00 96.31 90 THR A N 1
ATOM 664 C CA . THR A 1 90 ? -11.675 -0.180 4.721 1.00 96.31 90 THR A CA 1
ATOM 665 C C . THR A 1 90 ? -10.378 0.412 4.192 1.00 96.31 90 THR A C 1
ATOM 667 O O . THR A 1 90 ? -9.869 1.361 4.789 1.00 96.31 90 THR A O 1
ATOM 670 N N . LEU A 1 91 ? -9.861 -0.123 3.085 1.00 95.56 91 LEU A N 1
ATOM 671 C CA . LEU A 1 91 ? -8.614 0.334 2.475 1.00 95.56 91 LEU A CA 1
ATOM 672 C C . LEU A 1 91 ? -8.845 0.967 1.109 1.00 95.56 91 LEU A C 1
ATOM 674 O O . LEU A 1 91 ? -9.626 0.459 0.308 1.00 95.56 91 LEU A O 1
ATOM 678 N N . VAL A 1 92 ? -8.090 2.031 0.866 1.00 95.94 92 VAL A N 1
ATOM 679 C CA . VAL A 1 92 ? -7.793 2.582 -0.454 1.00 95.94 92 VAL A CA 1
ATOM 680 C C . VAL A 1 92 ? -6.348 2.228 -0.790 1.00 95.94 92 VAL A C 1
ATOM 682 O O . VAL A 1 92 ? -5.451 2.382 0.043 1.00 95.94 92 VAL A O 1
ATOM 685 N N . TYR A 1 93 ? -6.104 1.763 -2.007 1.00 96.88 93 TYR A N 1
ATOM 686 C CA . TYR A 1 93 ? -4.765 1.448 -2.482 1.00 96.88 93 TYR A CA 1
ATOM 687 C C . TYR A 1 93 ? -4.184 2.614 -3.268 1.00 96.88 93 TYR A C 1
ATOM 689 O O . TYR A 1 93 ? -4.815 3.148 -4.177 1.00 96.88 93 TYR A O 1
ATOM 697 N N . ALA A 1 94 ? -2.962 3.012 -2.930 1.00 95.69 94 ALA A N 1
ATOM 698 C CA . ALA A 1 94 ? -2.279 4.104 -3.602 1.00 95.69 94 ALA A CA 1
ATOM 699 C C . ALA A 1 94 ? -0.874 3.685 -4.034 1.00 95.69 94 ALA A C 1
ATOM 701 O O . ALA A 1 94 ? -0.089 3.152 -3.250 1.00 95.69 94 ALA A O 1
ATOM 702 N N . ASP A 1 95 ? -0.536 3.956 -5.289 1.00 95.31 95 ASP A N 1
ATOM 703 C CA . ASP A 1 95 ? 0.784 3.678 -5.853 1.00 95.31 95 ASP A CA 1
ATOM 704 C C . ASP A 1 95 ? 1.156 4.769 -6.867 1.00 95.31 95 ASP A C 1
ATOM 706 O O . ASP A 1 95 ? 0.327 5.571 -7.286 1.00 95.31 95 ASP A O 1
ATOM 710 N N . ARG A 1 96 ? 2.422 4.824 -7.272 1.00 94.31 96 ARG A N 1
ATOM 711 C CA . ARG A 1 96 ? 2.900 5.733 -8.316 1.00 94.31 96 ARG A CA 1
ATOM 712 C C . ARG A 1 96 ? 2.575 5.221 -9.717 1.00 94.31 96 ARG A C 1
ATOM 714 O O . ARG A 1 96 ? 2.599 6.000 -10.666 1.00 94.31 96 ARG A O 1
ATOM 721 N N . LEU A 1 97 ? 2.357 3.917 -9.859 1.00 94.75 97 LEU A N 1
ATOM 722 C CA . LEU A 1 97 ? 2.129 3.244 -11.132 1.00 94.75 97 LEU A CA 1
ATOM 723 C C . LEU A 1 97 ? 0.792 2.512 -11.099 1.00 94.75 97 LEU A C 1
ATOM 725 O O . LEU A 1 97 ? 0.511 1.813 -10.131 1.00 94.75 97 LEU A O 1
ATOM 729 N N . SER A 1 98 ? 0.025 2.604 -12.183 1.00 96.94 98 SER A N 1
ATOM 730 C CA . SER A 1 98 ? -1.049 1.639 -12.450 1.00 96.94 98 SER A CA 1
ATOM 731 C C . SER A 1 98 ? -0.473 0.237 -12.646 1.00 96.94 98 SER A C 1
ATOM 733 O O . SER A 1 98 ? 0.723 0.063 -12.929 1.00 96.94 98 SER A O 1
ATOM 735 N N . LYS A 1 99 ? -1.322 -0.787 -12.553 1.00 96.19 99 LYS A N 1
ATOM 736 C CA . LYS A 1 99 ? -0.896 -2.165 -12.818 1.00 96.19 99 LYS A CA 1
ATOM 737 C C . LYS A 1 99 ? -0.334 -2.326 -14.223 1.00 96.19 99 LYS A C 1
ATOM 739 O O . LYS A 1 99 ? 0.687 -2.992 -14.402 1.00 96.19 99 LYS A O 1
ATOM 744 N N . GLU A 1 100 ? -0.969 -1.724 -15.226 1.00 96.88 100 GLU A N 1
ATOM 745 C CA . GLU A 1 100 ? -0.494 -1.785 -16.606 1.00 96.88 100 GLU A CA 1
ATOM 746 C C . GLU A 1 100 ? 0.896 -1.160 -16.749 1.00 96.88 100 GLU A C 1
ATOM 748 O O . GLU A 1 100 ? 1.772 -1.747 -17.389 1.00 96.88 100 GLU A O 1
ATOM 753 N N . GLU A 1 101 ? 1.129 -0.001 -16.129 1.00 97.00 101 GLU A N 1
ATOM 754 C CA . GLU A 1 101 ? 2.436 0.659 -16.146 1.00 97.00 101 GLU A CA 1
ATOM 755 C C . GLU A 1 101 ? 3.499 -0.164 -15.414 1.00 97.00 101 GLU A C 1
ATOM 757 O O . GLU A 1 101 ? 4.616 -0.304 -15.918 1.00 97.00 101 GLU A O 1
ATOM 762 N N . ALA A 1 102 ? 3.157 -0.762 -14.269 1.00 95.00 102 ALA A N 1
ATOM 763 C CA . ALA A 1 102 ? 4.053 -1.649 -13.535 1.00 95.00 102 ALA A CA 1
ATOM 764 C C . ALA A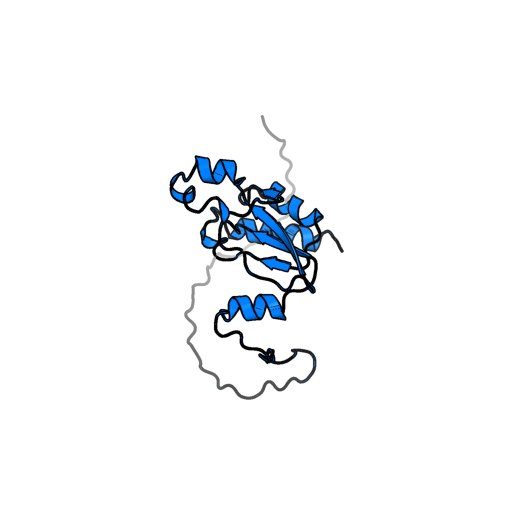 1 102 ? 4.458 -2.869 -14.381 1.00 95.00 102 ALA A C 1
ATOM 766 O O . ALA A 1 102 ? 5.642 -3.175 -14.488 1.00 95.00 102 ALA A O 1
ATOM 767 N N . LEU A 1 103 ? 3.511 -3.519 -15.064 1.00 96.25 103 LEU A N 1
ATOM 768 C CA . LEU A 1 103 ? 3.773 -4.669 -15.945 1.00 96.25 103 LEU A CA 1
ATOM 769 C C . LEU A 1 103 ? 4.518 -4.305 -17.242 1.00 96.25 103 LEU A C 1
ATOM 771 O O . LEU A 1 103 ? 5.123 -5.174 -17.888 1.00 96.25 103 LEU A O 1
ATOM 775 N N . ALA A 1 104 ? 4.441 -3.042 -17.665 1.00 96.88 104 ALA A N 1
ATOM 776 C CA . ALA A 1 104 ? 5.205 -2.517 -18.789 1.00 96.88 104 ALA A CA 1
ATOM 777 C C . ALA A 1 104 ? 6.659 -2.221 -18.395 1.00 96.88 104 ALA A C 1
ATOM 779 O O . ALA A 1 104 ? 7.571 -2.556 -19.153 1.00 96.88 104 ALA A O 1
ATOM 780 N N . LEU A 1 105 ? 6.868 -1.622 -17.218 1.00 95.75 105 LEU A N 1
ATOM 781 C CA . LEU A 1 105 ? 8.188 -1.278 -16.686 1.00 95.75 105 LEU A CA 1
ATOM 782 C C . LEU A 1 105 ? 8.949 -2.494 -16.147 1.00 95.75 105 LEU A C 1
ATOM 784 O O . LEU A 1 105 ? 10.166 -2.557 -16.310 1.00 95.75 105 LEU A O 1
ATOM 788 N N . PHE A 1 106 ? 8.233 -3.459 -15.570 1.00 94.44 106 PHE A N 1
ATOM 789 C CA . PHE A 1 106 ? 8.775 -4.679 -14.974 1.00 94.44 106 PHE A CA 1
ATOM 790 C C . PHE A 1 106 ? 8.112 -5.917 -15.604 1.00 94.44 106 PHE A C 1
ATOM 792 O O . PHE A 1 106 ? 7.191 -6.507 -15.026 1.00 94.44 106 PHE A O 1
ATOM 799 N N . PRO A 1 107 ? 8.523 -6.322 -16.822 1.00 93.94 107 PRO A N 1
ATOM 800 C CA . PRO A 1 107 ? 7.937 -7.469 -17.516 1.00 93.94 107 PRO A CA 1
ATOM 801 C C . PRO A 1 107 ? 8.003 -8.787 -16.732 1.00 93.94 107 PRO A C 1
ATOM 803 O O . PRO A 1 107 ? 7.173 -9.663 -16.958 1.00 93.94 107 PRO A O 1
ATOM 806 N N . GLU A 1 108 ? 8.955 -8.932 -15.810 1.00 94.56 108 GLU A N 1
ATOM 807 C CA . GLU A 1 108 ? 9.090 -10.065 -14.892 1.00 94.56 108 GLU A CA 1
ATOM 808 C C . GLU A 1 108 ? 7.887 -10.237 -13.951 1.00 94.56 108 GLU A C 1
ATOM 810 O O . GLU A 1 108 ? 7.618 -11.343 -13.491 1.00 94.56 108 GLU A O 1
ATOM 815 N N . LEU A 1 109 ? 7.112 -9.176 -13.707 1.00 94.06 109 LEU A N 1
ATOM 816 C CA . LEU A 1 109 ? 5.912 -9.238 -12.872 1.00 94.06 109 LEU A CA 1
ATOM 817 C C . LEU A 1 109 ? 4.713 -9.869 -13.597 1.00 94.06 109 LEU A C 1
ATOM 819 O O . LEU A 1 109 ? 3.695 -10.157 -12.967 1.00 94.06 109 LEU A O 1
ATOM 823 N N . ARG A 1 110 ? 4.806 -10.117 -14.912 1.00 93.62 110 ARG A N 1
ATOM 824 C CA . ARG A 1 110 ? 3.698 -10.675 -15.708 1.00 93.62 110 ARG A CA 1
ATOM 825 C C . ARG A 1 110 ? 3.256 -12.055 -15.235 1.00 93.62 110 ARG A C 1
ATOM 827 O O . ARG A 1 110 ? 2.063 -12.341 -15.283 1.00 93.62 110 ARG A O 1
ATOM 834 N N . ASP A 1 111 ? 4.178 -12.860 -14.715 1.00 95.25 111 ASP A N 1
ATOM 835 C CA . ASP A 1 111 ? 3.870 -14.193 -14.183 1.00 95.25 111 ASP A CA 1
ATOM 836 C C . ASP A 1 111 ? 2.985 -14.128 -12.928 1.00 95.25 111 ASP A C 1
ATOM 838 O O . ASP A 1 111 ? 2.212 -15.045 -12.650 1.00 95.25 111 ASP A O 1
ATOM 842 N N . ILE A 1 112 ? 3.048 -13.013 -12.193 1.00 94.94 112 ILE A N 1
ATOM 843 C CA . ILE A 1 112 ? 2.238 -12.752 -11.000 1.00 94.94 112 ILE A CA 1
ATOM 844 C C . ILE A 1 112 ? 1.188 -11.661 -11.229 1.00 94.94 112 ILE A C 1
ATOM 846 O O . ILE A 1 112 ? 0.595 -11.184 -10.266 1.00 94.94 112 ILE A O 1
ATOM 850 N N . ALA A 1 113 ? 0.909 -11.287 -12.483 1.00 93.81 113 ALA A N 1
ATOM 851 C CA . ALA A 1 113 ? 0.009 -10.181 -12.818 1.00 93.81 113 ALA A CA 1
ATOM 852 C C . ALA A 1 113 ? -1.376 -10.317 -12.169 1.00 93.81 113 ALA A C 1
ATOM 854 O O . ALA A 1 113 ? -1.980 -9.324 -11.780 1.00 93.81 113 ALA A O 1
ATOM 855 N N . GLN A 1 114 ? -1.880 -11.542 -12.011 1.00 93.94 114 GLN A N 1
ATOM 856 C CA . GLN A 1 114 ? -3.158 -11.808 -11.341 1.00 93.94 114 GLN A CA 1
ATOM 857 C C . GLN A 1 114 ? -3.180 -11.406 -9.856 1.00 93.94 114 GLN A C 1
ATOM 859 O O . GLN A 1 114 ? -4.244 -11.084 -9.343 1.00 93.94 114 GLN A O 1
ATOM 864 N N . ASN A 1 115 ? -2.020 -11.380 -9.197 1.00 93.50 115 ASN A N 1
ATOM 865 C CA . ASN A 1 115 ? -1.877 -11.041 -7.781 1.00 93.50 115 ASN A CA 1
ATOM 866 C C . ASN A 1 115 ? -1.515 -9.567 -7.559 1.00 93.50 115 ASN A C 1
ATOM 868 O O . ASN A 1 115 ? -1.487 -9.126 -6.417 1.00 93.50 115 ASN A O 1
ATOM 872 N N . ILE A 1 116 ? -1.213 -8.816 -8.625 1.00 95.69 116 ILE A N 1
ATOM 873 C CA . ILE A 1 116 ? -0.937 -7.382 -8.521 1.00 95.69 116 ILE A CA 1
ATOM 874 C C . ILE A 1 116 ? -2.255 -6.632 -8.333 1.00 95.69 116 ILE A C 1
ATOM 876 O O . ILE A 1 116 ? -3.164 -6.743 -9.167 1.00 95.69 116 ILE A O 1
ATOM 880 N N . VAL A 1 117 ? -2.314 -5.876 -7.241 1.00 95.75 117 VAL A N 1
ATOM 881 C CA . VAL A 1 117 ? -3.393 -4.967 -6.864 1.00 95.75 117 VAL A CA 1
ATOM 882 C C . VAL A 1 117 ? -3.423 -3.784 -7.829 1.00 95.75 117 VAL A C 1
ATOM 884 O O . VAL A 1 117 ? -2.381 -3.217 -8.151 1.00 95.75 117 VAL A O 1
ATOM 887 N N . GLU A 1 118 ? -4.621 -3.423 -8.288 1.00 97.06 118 GLU A N 1
ATOM 888 C CA . GLU A 1 118 ? -4.840 -2.158 -8.991 1.00 97.06 118 GLU A CA 1
ATOM 889 C C . GLU A 1 118 ? -4.985 -1.038 -7.953 1.00 97.06 118 GLU A C 1
ATOM 891 O O . GLU A 1 118 ? -5.863 -1.152 -7.093 1.00 97.06 118 GLU A O 1
ATOM 896 N N . PRO A 1 119 ? -4.163 0.021 -7.993 1.00 96.69 119 PRO A N 1
ATOM 897 C CA . PRO A 1 119 ? -4.333 1.151 -7.091 1.00 96.69 119 PRO A CA 1
ATOM 898 C C . PRO A 1 119 ? -5.599 1.949 -7.420 1.00 96.69 119 PRO A C 1
ATOM 900 O O . PRO A 1 119 ? -5.877 2.256 -8.578 1.00 96.69 119 PRO A O 1
ATOM 903 N N . ASP A 1 120 ? -6.325 2.367 -6.389 1.00 96.44 120 ASP A N 1
ATOM 904 C CA . ASP A 1 12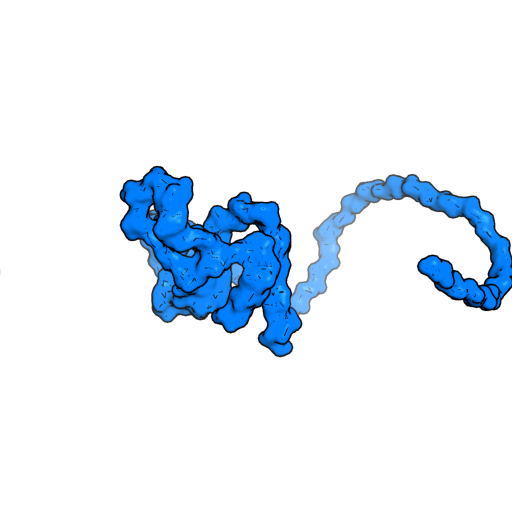0 ? -7.435 3.315 -6.499 1.00 96.44 120 ASP A CA 1
ATOM 905 C C . ASP A 1 120 ? -6.938 4.747 -6.769 1.00 96.44 120 ASP A C 1
ATOM 907 O O . ASP A 1 120 ? -7.625 5.547 -7.408 1.00 96.44 120 ASP A O 1
ATOM 911 N N . LEU A 1 121 ? -5.741 5.080 -6.269 1.00 95.12 121 LEU A N 1
ATOM 912 C CA . LEU A 1 121 ? -5.117 6.396 -6.396 1.00 95.12 121 LEU A CA 1
ATOM 913 C C . LEU A 1 121 ? -3.721 6.285 -7.016 1.00 95.12 121 LEU A C 1
ATOM 915 O O . LEU A 1 121 ? -2.852 5.578 -6.505 1.00 95.12 121 LEU A O 1
ATOM 919 N N . ILE A 1 122 ? -3.480 7.066 -8.071 1.00 95.12 122 ILE A N 1
ATOM 920 C CA . ILE A 1 122 ? -2.145 7.242 -8.650 1.00 95.12 122 ILE A CA 1
ATOM 921 C C . ILE A 1 122 ? -1.503 8.502 -8.071 1.00 95.12 122 ILE A C 1
ATOM 923 O O . ILE A 1 122 ? -2.009 9.608 -8.267 1.00 95.12 122 ILE A O 1
ATOM 927 N N . VAL A 1 123 ? -0.390 8.340 -7.353 1.00 92.69 123 VAL A N 1
ATOM 928 C CA . VAL A 1 123 ? 0.252 9.412 -6.578 1.00 92.69 123 VAL A CA 1
ATOM 929 C C . VAL A 1 123 ? 1.755 9.449 -6.833 1.00 92.69 123 VAL A C 1
ATOM 931 O O . VAL A 1 123 ? 2.464 8.466 -6.622 1.00 92.69 123 VAL A O 1
ATOM 934 N N . ASP A 1 124 ? 2.287 10.616 -7.206 1.00 91.62 124 ASP A N 1
ATOM 935 C CA . ASP A 1 124 ? 3.734 10.833 -7.161 1.00 91.62 124 ASP A CA 1
ATOM 936 C C . ASP A 1 124 ? 4.182 11.164 -5.734 1.00 91.62 124 ASP A C 1
ATOM 938 O O . ASP A 1 124 ? 4.112 12.303 -5.278 1.00 91.62 124 ASP A O 1
ATOM 942 N N . PHE A 1 125 ? 4.685 10.156 -5.025 1.00 89.88 125 PHE A N 1
ATOM 943 C CA . PHE A 1 125 ? 5.161 10.303 -3.648 1.00 89.88 125 PHE A CA 1
ATOM 944 C C . PHE A 1 125 ? 6.418 11.175 -3.494 1.00 89.88 125 PHE A C 1
ATOM 946 O O . PHE A 1 125 ? 6.828 11.456 -2.367 1.00 89.88 125 PHE A O 1
ATOM 953 N N . ASN A 1 126 ? 7.049 11.603 -4.593 1.00 85.44 126 ASN A N 1
ATOM 954 C CA . ASN A 1 126 ? 8.152 12.567 -4.558 1.00 85.44 126 ASN A CA 1
ATOM 955 C C . ASN A 1 126 ? 7.680 14.013 -4.761 1.00 85.44 126 ASN A C 1
ATOM 957 O O . ASN A 1 126 ? 8.477 14.940 -4.589 1.00 85.44 126 ASN A O 1
ATOM 961 N N . ASP A 1 127 ? 6.405 14.224 -5.090 1.00 87.38 127 ASP A N 1
ATOM 962 C CA . ASP A 1 127 ? 5.798 15.545 -5.179 1.00 87.38 127 ASP A CA 1
ATOM 963 C C . ASP A 1 127 ? 5.066 15.895 -3.879 1.00 87.38 127 ASP A C 1
ATOM 965 O O . ASP A 1 127 ? 4.138 15.221 -3.433 1.00 87.38 127 ASP A O 1
ATOM 969 N N . LEU A 1 128 ? 5.478 17.001 -3.258 1.00 83.88 128 LEU A N 1
ATOM 970 C CA . LEU A 1 128 ? 4.866 17.475 -2.022 1.00 83.88 128 LEU A CA 1
ATOM 971 C C . LEU A 1 128 ? 3.401 17.887 -2.226 1.00 83.88 128 LEU A C 1
ATOM 973 O O . LEU A 1 128 ? 2.604 17.725 -1.303 1.00 83.88 128 LEU A O 1
ATOM 977 N N . GLN A 1 129 ? 3.035 18.415 -3.399 1.00 85.88 129 GLN A N 1
ATOM 978 C CA . GLN A 1 129 ? 1.649 18.818 -3.658 1.00 85.88 129 GLN A CA 1
ATOM 979 C C . GLN A 1 129 ? 0.733 17.601 -3.774 1.00 85.88 129 GLN A C 1
ATOM 981 O O . GLN A 1 129 ? -0.312 17.586 -3.125 1.00 85.88 129 GLN A O 1
ATOM 986 N N . ALA A 1 130 ? 1.150 16.568 -4.513 1.00 86.94 130 ALA A N 1
ATOM 987 C CA . ALA A 1 130 ? 0.440 15.292 -4.573 1.00 86.94 130 ALA A CA 1
ATOM 988 C C . ALA A 1 130 ? 0.244 14.672 -3.176 1.00 86.94 130 ALA A C 1
ATOM 990 O O . ALA A 1 130 ? -0.866 14.274 -2.827 1.00 86.94 130 ALA A O 1
ATOM 991 N N . LEU A 1 131 ? 1.287 14.672 -2.339 1.00 86.44 131 LEU A N 1
ATOM 992 C CA . LEU A 1 131 ? 1.192 14.189 -0.956 1.00 86.44 131 LEU A CA 1
ATOM 993 C C . LEU A 1 131 ? 0.254 15.026 -0.083 1.00 86.44 131 LEU A C 1
ATOM 995 O O . LEU A 1 131 ? -0.468 14.472 0.736 1.00 86.44 131 LEU A O 1
ATOM 999 N N . THR A 1 132 ? 0.253 16.349 -0.252 1.00 83.19 132 THR A N 1
ATOM 1000 C CA . THR A 1 132 ? -0.658 17.229 0.496 1.00 83.19 132 THR A CA 1
ATOM 1001 C C . THR A 1 132 ? -2.107 16.990 0.061 1.00 83.19 132 THR A C 1
ATOM 1003 O O . THR A 1 132 ? -3.009 16.982 0.888 1.00 83.19 132 THR A O 1
ATOM 1006 N N . ALA A 1 133 ? -2.346 16.733 -1.229 1.00 84.88 133 ALA A N 1
ATOM 1007 C CA . ALA A 1 133 ? -3.684 16.473 -1.751 1.00 84.88 133 ALA A CA 1
ATOM 1008 C C . ALA A 1 133 ? -4.314 15.183 -1.199 1.00 84.88 133 ALA A C 1
ATOM 1010 O O . ALA A 1 133 ? -5.540 15.128 -1.083 1.00 84.88 133 ALA A O 1
ATOM 1011 N N . LEU A 1 134 ? -3.500 14.186 -0.822 1.00 84.19 134 LEU A N 1
ATOM 1012 C CA . LEU A 1 134 ? -3.972 12.962 -0.163 1.00 84.19 134 LEU A CA 1
ATOM 1013 C C . LEU A 1 134 ? -4.658 13.229 1.175 1.00 84.19 134 LEU A C 1
ATOM 1015 O O . LEU A 1 134 ? -5.539 12.470 1.564 1.00 84.19 134 LEU A O 1
ATOM 1019 N N . GLY A 1 135 ? -4.284 14.299 1.869 1.00 75.69 135 GLY A N 1
ATOM 1020 C CA . GLY A 1 135 ? -4.886 14.628 3.149 1.00 75.69 135 GLY A CA 1
ATOM 1021 C C . GLY A 1 135 ? -6.382 14.983 3.063 1.00 75.69 135 GLY A C 1
ATOM 1022 O O . GLY A 1 135 ? -7.149 14.653 3.967 1.00 75.69 135 GLY A O 1
ATOM 1023 N N . ASN A 1 136 ? -6.853 15.459 1.900 1.00 79.06 136 ASN A N 1
ATOM 1024 C CA . ASN A 1 136 ? -8.283 15.697 1.648 1.00 79.06 136 ASN A CA 1
ATOM 1025 C C . ASN A 1 136 ? -9.154 14.427 1.722 1.00 79.06 136 ASN A C 1
ATOM 1027 O O . ASN A 1 136 ? -10.378 14.532 1.720 1.00 79.06 136 ASN A O 1
ATOM 1031 N N . HIS A 1 137 ? -8.549 13.235 1.709 1.00 79.31 137 HIS A N 1
ATOM 1032 C CA . HIS A 1 137 ? -9.262 11.959 1.731 1.00 79.31 137 HIS A CA 1
ATOM 1033 C C . HIS A 1 137 ? -9.556 11.440 3.149 1.00 79.31 137 HIS A C 1
ATOM 1035 O O . HIS A 1 137 ? -10.162 10.377 3.260 1.00 79.31 137 HIS A O 1
ATOM 1041 N N . GLU A 1 138 ? -9.156 12.174 4.199 1.00 84.19 138 GLU A N 1
ATOM 1042 C CA . GLU A 1 138 ? -9.430 11.869 5.615 1.00 84.19 138 GLU A CA 1
ATOM 1043 C C . GLU A 1 138 ? -9.186 10.385 5.970 1.00 84.19 138 GLU A C 1
ATOM 1045 O O . GLU A 1 138 ? -10.112 9.584 6.119 1.00 84.19 138 GLU A O 1
ATOM 1050 N N . PHE A 1 139 ? -7.912 9.999 6.088 1.00 92.06 139 PHE A N 1
ATOM 1051 C CA . PHE A 1 139 ? -7.521 8.650 6.511 1.00 92.06 139 PHE A CA 1
ATOM 1052 C C . PHE A 1 139 ? -7.277 8.581 8.026 1.00 92.06 139 PHE A C 1
ATOM 1054 O O . PHE A 1 139 ? -6.532 9.389 8.582 1.00 92.06 139 PHE A O 1
ATOM 1061 N N . ASP A 1 140 ? -7.841 7.566 8.680 1.00 92.88 140 ASP A N 1
ATOM 1062 C CA . ASP A 1 140 ? -7.632 7.236 10.094 1.00 92.88 140 ASP A CA 1
ATOM 1063 C C . ASP A 1 140 ? -6.259 6.588 10.339 1.00 92.88 140 ASP A C 1
ATOM 1065 O O . ASP A 1 140 ? -5.655 6.755 11.402 1.00 92.88 140 ASP A O 1
ATOM 1069 N N . PHE A 1 141 ? -5.748 5.840 9.355 1.00 93.75 141 PHE A N 1
ATOM 1070 C CA . PHE A 1 141 ? -4.443 5.187 9.427 1.00 93.75 141 PHE A CA 1
ATOM 1071 C C . PHE A 1 141 ? -3.782 5.038 8.051 1.00 93.75 141 PHE A C 1
ATOM 1073 O O . PHE A 1 141 ? -4.425 5.083 7.003 1.00 93.75 141 PHE A O 1
ATOM 1080 N N . ILE A 1 142 ? -2.464 4.834 8.066 1.00 93.38 142 ILE A N 1
ATOM 1081 C CA . ILE A 1 142 ? -1.633 4.674 6.868 1.00 93.38 142 ILE A CA 1
ATOM 1082 C C . ILE A 1 142 ? -0.801 3.399 7.006 1.00 93.38 142 ILE A C 1
ATOM 1084 O O . ILE A 1 142 ? -0.139 3.194 8.026 1.00 93.38 142 ILE A O 1
ATOM 1088 N N . ILE A 1 143 ? -0.790 2.574 5.960 1.00 94.94 143 ILE A N 1
ATOM 1089 C CA . ILE A 1 143 ? 0.101 1.421 5.815 1.00 94.94 143 ILE A CA 1
ATOM 1090 C C . ILE A 1 14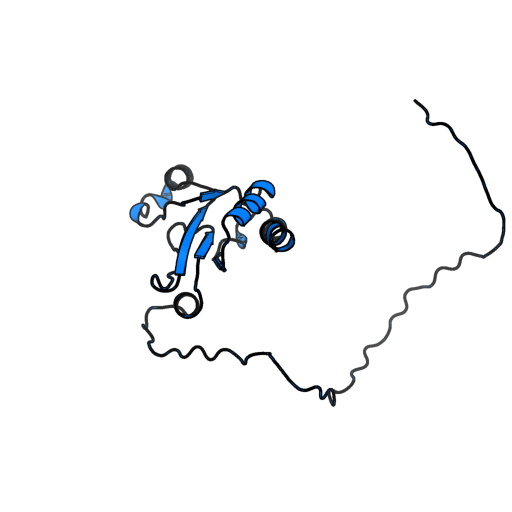3 ? 1.170 1.769 4.775 1.00 94.94 143 ILE A C 1
ATOM 1092 O O . ILE A 1 143 ? 0.861 2.160 3.655 1.00 94.94 143 ILE A O 1
ATOM 1096 N N . ALA A 1 144 ? 2.442 1.619 5.144 1.00 92.81 144 ALA A N 1
ATOM 1097 C CA . ALA A 1 144 ? 3.589 1.884 4.273 1.00 92.81 144 ALA A CA 1
ATOM 1098 C C . ALA A 1 144 ? 4.640 0.769 4.420 1.00 92.81 144 ALA A C 1
ATOM 1100 O O . ALA A 1 144 ? 5.790 1.004 4.800 1.00 92.81 144 ALA A O 1
ATOM 1101 N N . ASN A 1 145 ? 4.209 -0.475 4.196 1.00 90.81 145 ASN A N 1
ATOM 1102 C CA . ASN A 1 145 ? 5.049 -1.661 4.341 1.00 90.81 145 ASN A CA 1
ATOM 1103 C C . ASN A 1 145 ? 6.054 -1.764 3.201 1.00 90.81 145 ASN A C 1
ATOM 1105 O O . ASN A 1 145 ? 5.664 -1.764 2.043 1.00 90.81 145 ASN A O 1
ATOM 1109 N N . HIS A 1 146 ? 7.333 -1.925 3.536 1.00 83.56 146 HIS A N 1
ATOM 1110 C CA . HIS A 1 146 ? 8.412 -2.060 2.555 1.00 83.56 146 HIS A CA 1
ATOM 1111 C C . HIS A 1 146 ? 8.444 -0.965 1.475 1.00 83.56 146 HIS A C 1
ATOM 1113 O O . HIS A 1 146 ? 8.946 -1.167 0.375 1.00 83.56 146 HIS A O 1
ATOM 1119 N N . PHE A 1 147 ? 7.864 0.192 1.781 1.00 87.31 147 PHE A N 1
ATOM 1120 C CA . PHE A 1 147 ? 7.608 1.254 0.823 1.00 87.31 147 PHE A CA 1
ATOM 1121 C C . PHE A 1 147 ? 8.559 2.433 1.032 1.00 87.31 147 PHE A C 1
ATOM 1123 O O . PHE A 1 147 ? 9.161 2.941 0.085 1.00 87.31 147 PHE A O 1
ATOM 1130 N N . ILE A 1 148 ? 8.722 2.862 2.288 1.00 84.12 148 ILE A N 1
ATOM 1131 C CA . ILE A 1 148 ? 9.462 4.081 2.644 1.00 84.12 148 ILE A CA 1
ATOM 1132 C C . ILE A 1 148 ? 10.933 3.980 2.217 1.00 84.12 148 ILE A C 1
ATOM 1134 O O . ILE A 1 148 ? 11.527 4.984 1.824 1.00 84.12 148 ILE A O 1
ATOM 1138 N N . GLU A 1 149 ? 11.518 2.781 2.245 1.00 83.31 149 GLU A N 1
ATOM 1139 C CA . GLU A 1 149 ? 12.894 2.530 1.804 1.00 83.31 149 GLU A CA 1
ATOM 1140 C C . GLU A 1 149 ? 13.130 2.751 0.304 1.00 83.31 149 GLU A C 1
ATOM 1142 O O . GLU A 1 149 ? 14.272 2.959 -0.107 1.00 83.31 149 GLU A O 1
ATOM 1147 N N . HIS A 1 150 ? 12.075 2.724 -0.510 1.00 83.00 150 HIS A N 1
ATOM 1148 C CA . HIS A 1 150 ? 12.157 2.909 -1.958 1.00 83.00 150 HIS A CA 1
ATOM 1149 C C . HIS A 1 150 ? 11.908 4.358 -2.392 1.00 83.00 150 HIS A C 1
ATOM 1151 O O . HIS A 1 150 ? 12.031 4.682 -3.575 1.00 83.00 150 HIS A O 1
ATOM 1157 N N . LEU A 1 151 ? 11.591 5.248 -1.449 1.00 85.19 151 LEU A N 1
ATOM 1158 C CA . LEU A 1 151 ? 11.361 6.658 -1.732 1.00 85.19 151 LEU A CA 1
ATOM 1159 C C . LEU A 1 151 ? 12.671 7.400 -1.996 1.00 85.19 151 LEU A C 1
ATOM 1161 O O . LEU A 1 151 ? 13.657 7.238 -1.277 1.00 85.19 151 LEU A O 1
ATOM 1165 N N . VAL A 1 152 ? 12.653 8.307 -2.979 1.00 85.62 152 VAL A N 1
ATOM 1166 C CA . VAL A 1 152 ? 13.804 9.177 -3.274 1.00 85.62 152 VAL A CA 1
ATOM 1167 C C . VAL A 1 152 ? 14.079 10.116 -2.096 1.00 85.62 152 VAL A C 1
ATOM 1169 O O . VAL A 1 152 ? 15.233 10.415 -1.791 1.00 85.62 152 VAL A O 1
ATOM 1172 N N . ASN A 1 153 ? 13.022 10.574 -1.415 1.00 85.12 153 ASN A N 1
ATOM 1173 C CA . ASN A 1 153 ? 13.125 11.462 -0.261 1.00 85.12 153 ASN A CA 1
ATOM 1174 C C . ASN A 1 153 ? 12.119 11.095 0.854 1.00 85.12 153 ASN A C 1
ATOM 1176 O O . ASN A 1 153 ? 11.049 11.705 0.953 1.00 85.12 153 ASN A O 1
ATOM 1180 N N . PRO A 1 154 ? 12.454 10.144 1.748 1.00 85.19 154 PRO A N 1
ATOM 1181 C CA . PRO A 1 154 ? 11.542 9.688 2.805 1.00 85.19 154 PRO A CA 1
ATOM 1182 C C . PRO A 1 154 ? 11.202 10.779 3.843 1.00 85.19 154 PRO A C 1
ATOM 1184 O O . PRO A 1 154 ? 10.135 10.755 4.462 1.00 85.19 154 PRO A O 1
ATOM 1187 N N . ILE A 1 155 ? 12.069 11.785 4.022 1.00 86.56 155 ILE A N 1
ATOM 1188 C CA . ILE A 1 155 ? 11.799 12.917 4.927 1.00 86.56 155 ILE A CA 1
ATOM 1189 C C . ILE A 1 155 ? 10.721 13.830 4.334 1.00 86.56 155 ILE A C 1
ATOM 1191 O O . ILE A 1 155 ? 9.833 14.284 5.053 1.00 86.56 155 ILE A O 1
ATOM 1195 N N . GLN A 1 156 ? 10.772 14.103 3.030 1.00 85.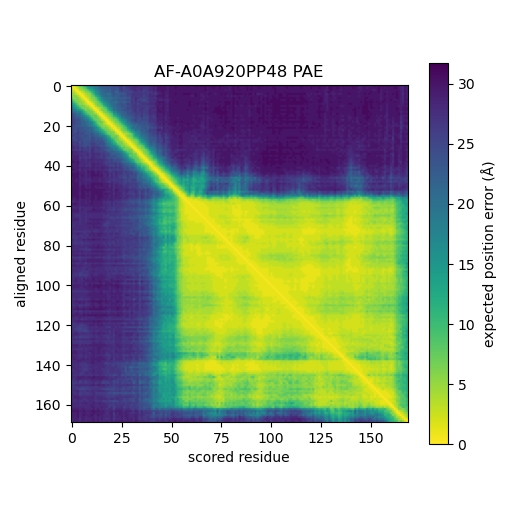31 156 GLN A N 1
ATOM 1196 C CA . GLN A 1 156 ? 9.731 14.887 2.364 1.00 85.31 156 GLN A CA 1
ATOM 1197 C C . GLN A 1 156 ? 8.380 14.172 2.404 1.00 85.31 156 GLN A C 1
ATOM 1199 O O . GLN A 1 156 ? 7.374 14.821 2.674 1.00 85.31 156 GLN A O 1
ATOM 1204 N N . PHE A 1 157 ? 8.374 12.853 2.209 1.00 86.75 157 PHE A N 1
ATOM 1205 C CA . PHE A 1 157 ? 7.167 12.037 2.309 1.00 86.75 157 PHE A CA 1
ATOM 1206 C C . PHE A 1 157 ? 6.458 12.200 3.659 1.00 86.75 157 PHE A C 1
ATOM 1208 O O . PHE A 1 157 ? 5.304 12.619 3.714 1.00 86.75 157 PHE A O 1
ATOM 1215 N N . SER A 1 158 ? 7.181 11.965 4.759 1.00 83.31 158 SER A N 1
ATOM 1216 C CA . SER A 1 158 ? 6.621 12.120 6.111 1.00 83.31 158 SER A CA 1
ATOM 1217 C C . SER A 1 158 ? 6.134 13.542 6.409 1.00 83.31 158 SER A C 1
ATOM 1219 O O . SER A 1 158 ? 5.107 13.708 7.063 1.00 83.31 158 SER A O 1
ATOM 1221 N N . ARG A 1 159 ? 6.820 14.575 5.899 1.00 83.31 159 ARG A N 1
ATOM 1222 C CA . ARG A 1 159 ? 6.357 15.966 6.016 1.00 83.31 159 ARG A CA 1
ATOM 1223 C C . ARG A 1 159 ? 5.069 16.210 5.240 1.00 83.31 159 ARG A C 1
ATOM 1225 O O . ARG A 1 159 ? 4.179 16.859 5.773 1.00 83.31 159 ARG A O 1
ATOM 1232 N N . GLY A 1 160 ? 4.968 15.705 4.012 1.00 80.06 160 GLY A N 1
ATOM 1233 C CA . GLY A 1 160 ? 3.782 15.870 3.168 1.00 80.06 160 GLY A CA 1
ATOM 1234 C C . GLY A 1 160 ? 2.513 15.345 3.832 1.00 80.06 160 GLY A C 1
ATOM 1235 O O . GLY A 1 160 ? 1.504 16.038 3.827 1.00 80.06 160 GLY A O 1
ATOM 1236 N N . LEU A 1 161 ? 2.605 14.189 4.496 1.00 80.62 161 LEU A N 1
ATOM 1237 C CA . LEU A 1 161 ? 1.493 13.621 5.262 1.00 80.62 161 LEU A CA 1
ATOM 1238 C C . LEU A 1 161 ? 1.130 14.450 6.510 1.00 80.62 161 LEU A C 1
ATOM 1240 O O . LEU A 1 161 ? -0.038 14.539 6.868 1.00 80.62 161 LEU A O 1
ATOM 1244 N N . GLN A 1 162 ? 2.113 15.072 7.173 1.00 75.56 162 GLN A N 1
ATOM 1245 C CA . GLN A 1 162 ? 1.881 15.906 8.365 1.00 75.56 162 GLN A CA 1
ATOM 1246 C C . GLN A 1 162 ? 1.272 17.273 8.040 1.00 75.56 162 GLN A C 1
ATOM 1248 O O . GLN A 1 162 ? 0.512 17.806 8.847 1.00 75.56 162 GLN A O 1
ATOM 1253 N N . TYR A 1 163 ? 1.604 17.845 6.877 1.00 59.75 163 TYR A N 1
ATOM 1254 C CA . TYR A 1 163 ? 1.169 19.193 6.493 1.00 59.75 163 TYR A CA 1
ATOM 1255 C C . TYR A 1 163 ? -0.354 19.363 6.461 1.00 59.75 163 TYR A C 1
ATOM 1257 O O . TYR A 1 163 ? -0.829 20.494 6.584 1.00 59.75 163 TYR A O 1
ATOM 1265 N N . ASP A 1 164 ? -1.103 18.269 6.342 1.00 53.12 164 ASP A N 1
ATOM 1266 C CA . ASP A 1 164 ? -2.560 18.302 6.307 1.00 53.12 164 ASP A CA 1
ATOM 1267 C C . ASP A 1 164 ? -3.206 18.200 7.700 1.00 53.12 164 ASP A C 1
ATOM 1269 O O . ASP A 1 164 ? -4.207 18.857 7.990 1.00 53.12 164 ASP A O 1
ATOM 1273 N N . THR A 1 165 ? -2.561 17.501 8.641 1.00 51.59 165 THR A N 1
ATOM 1274 C CA . THR A 1 165 ? -3.074 17.343 10.014 1.00 51.59 165 THR A CA 1
ATOM 1275 C C . THR A 1 165 ? -3.108 18.671 10.791 1.00 51.59 165 THR A C 1
ATOM 1277 O O . THR A 1 165 ? -3.908 18.829 11.712 1.00 51.59 165 THR A O 1
ATOM 1280 N N . GLU A 1 166 ? -2.270 19.649 10.425 1.00 49.81 166 GLU A N 1
ATOM 1281 C CA . GLU A 1 166 ? -2.146 20.940 11.126 1.00 49.81 166 GLU A CA 1
ATOM 1282 C C . GLU A 1 166 ? -3.076 22.052 10.598 1.00 49.81 166 GLU A C 1
ATOM 1284 O O . GLU A 1 166 ? -3.183 23.103 11.235 1.00 49.81 166 GLU A O 1
ATOM 1289 N N . ARG A 1 167 ? -3.765 21.859 9.461 1.00 51.47 167 ARG A N 1
ATOM 1290 C CA . ARG A 1 167 ? -4.705 22.855 8.897 1.00 51.47 167 ARG A CA 1
ATOM 1291 C C . ARG A 1 167 ? -6.179 22.436 8.894 1.00 51.47 167 ARG A C 1
ATOM 1293 O O . ARG A 1 167 ? -7.017 23.275 8.570 1.00 51.47 167 ARG A O 1
ATOM 1300 N N . GLY A 1 168 ? -6.489 21.199 9.281 1.00 49.88 168 GLY A N 1
ATOM 1301 C CA . GLY A 1 168 ? -7.834 20.613 9.222 1.00 49.88 168 GLY A CA 1
ATOM 1302 C C . GLY A 1 168 ? -8.461 20.240 10.572 1.00 49.88 168 GLY A C 1
ATOM 1303 O O . GLY A 1 168 ? -9.145 19.225 10.653 1.00 49.88 168 GLY A O 1
ATOM 1304 N N . ARG A 1 169 ? -8.240 21.023 11.637 1.00 44.22 169 ARG A N 1
ATOM 1305 C CA . ARG A 1 169 ? -9.058 20.974 12.865 1.00 44.22 169 ARG A CA 1
ATOM 1306 C C . ARG A 1 169 ? -9.475 22.363 13.316 1.00 44.22 169 ARG A C 1
ATOM 1308 O O . ARG A 1 169 ? -8.605 23.261 13.316 1.00 44.22 169 ARG A O 1
#

Mean predicted aligned error: 15.81 Å

Nearest PDB structures (foldseek):
  3lcc-assembly1_A  TM=5.260E-01  e=2.503E+00  Arabidopsis thaliana
  3njr-assembly1_A  TM=4.035E-01  e=2.673E+00  Rhodobacter capsulatus SB 1003
  4k6c-assembly1_A  TM=5.501E-01  e=8.172E+00  Burkholderia cenocepacia J2315
  3fij-assembly1_G  TM=4.333E-01  e=4.523E+00  Listeria innocua
  1ws6-assembly1_A  TM=3.472E-01  e=7.165E+00  Thermus thermophilus HB8

Secondary structure (DSSP, 8-state):
--PPP-------------PPPP-----------------S-----------S--TT--HHHHHHHHH--EEEEEE--TT-PPP--TTTEEEEEEESS-HHHHHHH-GGGGGGGGGPPPPSEE--TT-HHHHHHGGGG--SEEE-TTTGGG-S-HHHHHHHHHHHHTT--

Sequence (169 aa):
MSSNCQTILPTGSTGTHRRPACTSGLIETTSLHNLRSTPDSCPHLFKVPITGYDSDLTLKETLAISCLEGHGVEFGPLNNPLPVNPEKATLVYADRLSKEEALALFPELRDIAQNIVEPDLIVDFNDLQALTALGNHEFDFIIANHFIEHLVNPIQFSRGLQYDTERGR

pLDDT: mean 71.94, std 26.28, range [28.36, 97.06]

Radius of gyration: 27.12 Å; Cα contacts (8 Å, |Δi|>4): 170; chains: 1; bounding box: 54×78×62 Å

Solvent-accessible surface area (backbone atoms only — not comparable to full-atom values): 11146 Å² total; per-residue (Å²): 135,84,85,86,86,85,89,82,85,89,83,87,79,91,82,84,93,75,85,84,78,93,75,92,79,82,91,78,91,74,81,94,77,86,86,89,83,84,86,89,84,78,85,63,86,80,74,72,79,79,81,75,78,61,92,85,61,50,74,68,42,52,46,33,39,75,69,48,58,46,43,28,37,34,38,54,38,50,67,68,61,82,61,61,30,76,92,47,30,49,79,44,36,31,23,71,52,50,52,69,54,45,42,66,77,38,59,82,46,54,88,49,47,89,54,42,52,71,46,79,38,80,41,54,69,84,38,58,65,54,34,37,59,56,46,81,68,66,61,72,44,78,44,58,65,94,34,59,87,73,45,96,49,51,68,57,41,57,47,20,60,48,64,35,71,79,74,74,123